Protein AF-A0A7S3S828-F1 (afdb_monomer_lite)

Foldseek 3Di:
DDDDPVRLLVLLQQLLVCVVVVPPCSCVVVVVVLVCVLVSVLVLLVVLPDPPDDPVSNVSSVSSLVSLVVPCVPPSSVVNNVLQVDPLLCVPPDPVVNVVVCVVDPCSVVVVVVSCVDQVPPPDSSSCNSNCVVVVVVVVVVVVVVVVVVVVPPDPDD

Organism: NCBI:txid141414

Structure (mmCIF, N/CA/C/O backbone):
data_AF-A0A7S3S828-F1
#
_entry.id   AF-A0A7S3S828-F1
#
loop_
_atom_site.group_PDB
_atom_site.id
_atom_site.type_symbol
_atom_site.label_atom_id
_atom_site.label_alt_id
_atom_site.label_comp_id
_atom_site.label_asym_id
_atom_site.label_entity_id
_atom_site.label_seq_id
_atom_site.pdbx_PDB_ins_code
_atom_site.Cartn_x
_atom_site.Cartn_y
_atom_site.Cartn_z
_atom_site.occupancy
_atom_site.B_iso_or_equiv
_atom_site.auth_seq_id
_atom_site.auth_comp_id
_atom_site.auth_asym_id
_atom_site.auth_atom_id
_atom_site.pdbx_PDB_model_num
ATOM 1 N N . GLU A 1 1 ? 7.130 -19.890 -11.912 1.00 47.25 1 GLU A N 1
ATOM 2 C CA . GLU A 1 1 ? 8.443 -19.214 -11.998 1.00 47.25 1 GLU A CA 1
ATOM 3 C C . GLU A 1 1 ? 8.479 -18.007 -11.076 1.00 47.25 1 GLU A C 1
ATOM 5 O O . GLU A 1 1 ? 7.460 -17.336 -10.937 1.00 47.25 1 GLU A O 1
ATOM 10 N N . LYS A 1 2 ? 9.618 -17.741 -10.426 1.00 71.56 2 LYS A N 1
ATOM 11 C CA . LYS A 1 2 ? 9.816 -16.530 -9.619 1.00 71.56 2 LYS A CA 1
ATOM 12 C C . LYS A 1 2 ? 10.361 -15.427 -10.530 1.00 71.56 2 LYS A C 1
ATOM 14 O O . LYS A 1 2 ? 11.436 -15.590 -11.091 1.00 71.56 2 LYS A O 1
ATOM 19 N N . SER A 1 3 ? 9.640 -14.315 -10.675 1.00 81.12 3 SER A N 1
ATOM 20 C CA . SER A 1 3 ? 10.157 -13.140 -11.392 1.00 81.12 3 SER A CA 1
ATOM 21 C C . SER A 1 3 ? 11.324 -12.484 -10.643 1.00 81.12 3 SER A C 1
ATOM 23 O O . SER A 1 3 ? 11.337 -12.484 -9.406 1.00 81.12 3 SER A O 1
ATOM 25 N N . THR A 1 4 ? 12.281 -11.936 -11.395 1.00 91.56 4 THR A N 1
ATOM 26 C CA . THR A 1 4 ? 13.443 -11.180 -10.895 1.00 91.56 4 THR A CA 1
ATOM 27 C C . THR A 1 4 ? 13.086 -9.717 -10.610 1.00 91.56 4 THR A C 1
ATOM 29 O O . THR A 1 4 ? 12.091 -9.210 -11.132 1.00 91.56 4 THR A O 1
ATOM 32 N N . THR A 1 5 ? 13.913 -9.012 -9.830 1.00 91.38 5 THR A N 1
ATOM 33 C CA . THR A 1 5 ? 13.759 -7.566 -9.572 1.00 91.38 5 THR A CA 1
ATOM 34 C C . THR A 1 5 ? 13.732 -6.757 -10.873 1.00 91.38 5 THR A C 1
ATOM 36 O O . THR A 1 5 ? 12.831 -5.945 -11.073 1.00 91.38 5 THR A O 1
ATOM 39 N N . ALA A 1 6 ? 14.632 -7.057 -11.817 1.00 92.31 6 ALA A N 1
ATOM 40 C CA . ALA A 1 6 ? 14.674 -6.403 -13.127 1.00 92.31 6 ALA A CA 1
ATOM 41 C C . ALA A 1 6 ? 13.364 -6.572 -13.919 1.00 92.31 6 ALA A C 1
ATOM 43 O O . ALA A 1 6 ? 12.860 -5.616 -14.511 1.00 92.31 6 ALA A O 1
ATOM 44 N N . HIS A 1 7 ? 12.779 -7.775 -13.896 1.00 93.38 7 HIS A N 1
ATOM 45 C CA . HIS A 1 7 ? 11.498 -8.041 -14.547 1.00 93.38 7 HIS A CA 1
ATOM 46 C C . HIS A 1 7 ? 10.361 -7.225 -13.918 1.00 93.38 7 HIS A C 1
ATOM 48 O O . HIS A 1 7 ? 9.550 -6.637 -14.633 1.00 93.38 7 HIS A O 1
ATOM 54 N N . LEU A 1 8 ? 10.325 -7.148 -12.584 1.00 94.50 8 LEU A N 1
ATOM 55 C CA . LEU A 1 8 ? 9.310 -6.386 -11.855 1.00 94.50 8 LEU A CA 1
ATOM 56 C C . LEU A 1 8 ? 9.383 -4.882 -12.170 1.00 94.50 8 LEU A C 1
ATOM 58 O O . LEU A 1 8 ? 8.360 -4.273 -12.503 1.00 94.50 8 LEU A O 1
ATOM 62 N N . LEU A 1 9 ? 10.594 -4.316 -12.140 1.00 94.50 9 LEU A N 1
ATOM 63 C CA . LEU A 1 9 ? 10.844 -2.907 -12.452 1.00 94.50 9 LEU A CA 1
ATOM 64 C C . LEU A 1 9 ? 10.528 -2.577 -13.912 1.00 94.50 9 LEU A C 1
ATOM 66 O O . LEU A 1 9 ? 9.896 -1.558 -14.176 1.00 94.50 9 LEU A O 1
ATOM 70 N N . THR A 1 10 ? 10.882 -3.450 -14.856 1.00 95.31 10 THR A N 1
ATOM 71 C CA . THR A 1 10 ? 10.608 -3.226 -16.286 1.00 95.31 10 THR A CA 1
ATOM 72 C C . THR A 1 10 ? 9.110 -3.120 -16.561 1.00 95.31 10 THR A C 1
ATOM 74 O O . THR A 1 10 ? 8.683 -2.215 -17.273 1.00 95.31 10 THR A O 1
ATOM 77 N N . ILE A 1 11 ? 8.294 -3.987 -15.954 1.00 94.12 11 ILE A N 1
ATOM 78 C CA . ILE A 1 11 ? 6.831 -3.889 -16.067 1.00 94.12 11 ILE A CA 1
ATOM 79 C C . ILE A 1 11 ? 6.340 -2.550 -15.503 1.00 94.12 11 ILE A C 1
ATOM 81 O O . ILE A 1 11 ? 5.537 -1.878 -16.146 1.00 94.12 11 ILE A O 1
ATOM 85 N N . SER A 1 12 ? 6.854 -2.137 -14.339 1.00 94.94 12 SER A N 1
ATOM 86 C CA . SER A 1 12 ? 6.442 -0.880 -13.702 1.00 94.94 12 SER A CA 1
ATOM 87 C C . SER A 1 12 ? 6.788 0.338 -14.560 1.00 94.94 12 SER A C 1
ATOM 89 O O . SER A 1 12 ? 5.972 1.244 -14.706 1.00 94.94 12 SER A O 1
ATOM 91 N N . LEU A 1 13 ? 7.960 0.318 -15.203 1.00 94.94 13 LEU A N 1
ATOM 92 C CA . LEU A 1 13 ? 8.395 1.351 -16.132 1.00 94.94 13 LEU A CA 1
ATOM 93 C C . LEU A 1 13 ? 7.468 1.408 -17.343 1.00 94.94 13 LEU A C 1
ATOM 95 O O . LEU A 1 13 ? 6.958 2.475 -17.647 1.00 94.94 13 LEU A O 1
ATOM 99 N N . LEU A 1 14 ? 7.167 0.276 -17.985 1.00 93.81 14 LEU A N 1
ATOM 100 C CA . LEU A 1 14 ? 6.263 0.249 -19.141 1.00 93.81 14 LEU A CA 1
ATOM 101 C C . LEU A 1 14 ? 4.865 0.785 -18.809 1.00 93.81 14 LEU A C 1
ATOM 103 O O . LEU A 1 14 ? 4.281 1.504 -19.617 1.00 93.81 14 LEU A O 1
ATOM 107 N N . ILE A 1 15 ? 4.339 0.459 -17.625 1.00 93.62 15 ILE A N 1
ATOM 108 C CA . ILE A 1 15 ? 3.070 1.018 -17.142 1.00 93.62 15 ILE A CA 1
ATOM 109 C C . ILE A 1 15 ? 3.202 2.535 -16.973 1.00 93.62 15 ILE A C 1
ATOM 111 O O . ILE A 1 15 ? 2.354 3.273 -17.469 1.00 93.62 15 ILE A O 1
ATOM 115 N N . ASN A 1 16 ? 4.277 3.011 -16.338 1.00 95.25 16 ASN A N 1
ATOM 116 C CA . ASN A 1 16 ? 4.518 4.442 -16.150 1.00 95.25 16 ASN A CA 1
ATOM 117 C C . ASN A 1 16 ? 4.581 5.206 -17.472 1.00 95.25 16 ASN A C 1
ATOM 119 O O . ASN A 1 16 ? 3.939 6.246 -17.598 1.00 95.25 16 ASN A O 1
ATOM 123 N N . GLU A 1 17 ? 5.313 4.682 -18.453 1.00 93.12 17 GLU A N 1
ATOM 124 C CA . GLU A 1 17 ? 5.430 5.293 -19.776 1.00 93.12 17 GLU A CA 1
ATOM 125 C C . GLU A 1 17 ? 4.069 5.330 -20.487 1.00 93.12 17 GLU A C 1
ATOM 127 O O . GLU A 1 17 ? 3.663 6.383 -20.974 1.00 93.12 17 GLU A O 1
ATOM 132 N N . LYS A 1 18 ? 3.314 4.221 -20.468 1.00 91.44 18 LYS A N 1
ATOM 133 C CA . LYS A 1 18 ? 1.978 4.146 -21.082 1.00 91.44 18 LYS A CA 1
ATOM 134 C C . LYS A 1 18 ? 0.980 5.123 -20.460 1.00 91.44 18 LYS A C 1
ATOM 136 O O . LYS A 1 18 ? 0.201 5.736 -21.188 1.00 91.44 18 LYS A O 1
ATOM 141 N N . VAL A 1 19 ? 0.996 5.269 -19.134 1.00 90.62 19 VAL A N 1
ATOM 142 C CA . VAL A 1 19 ? 0.153 6.250 -18.435 1.00 90.62 19 VAL A CA 1
ATOM 143 C C . VAL A 1 19 ? 0.594 7.674 -18.782 1.00 90.62 19 VAL A C 1
ATOM 145 O O . VAL A 1 19 ? -0.253 8.516 -19.071 1.00 90.62 19 VAL A O 1
ATOM 148 N N . ARG A 1 20 ? 1.907 7.945 -18.832 1.00 90.31 20 ARG A N 1
ATOM 149 C CA . ARG A 1 20 ? 2.451 9.269 -19.178 1.00 90.31 20 ARG A CA 1
ATOM 150 C C . ARG A 1 20 ? 2.079 9.713 -20.594 1.00 90.31 20 ARG A C 1
ATOM 152 O O . ARG A 1 20 ? 1.821 10.892 -20.804 1.00 90.31 20 ARG A O 1
ATOM 159 N N . GLU A 1 21 ? 2.031 8.794 -21.554 1.00 88.88 21 GLU A N 1
ATOM 160 C CA . GLU A 1 21 ? 1.591 9.071 -22.930 1.00 88.88 21 GLU A CA 1
ATOM 161 C C . GLU A 1 21 ? 0.082 9.371 -23.044 1.00 88.88 21 GLU A C 1
ATOM 163 O O . GLU A 1 21 ? -0.405 9.671 -24.132 1.00 88.88 21 GLU A O 1
ATOM 168 N N . GLY A 1 22 ? -0.674 9.298 -21.940 1.00 76.88 22 GLY A N 1
ATOM 169 C CA . GLY A 1 22 ? -2.123 9.506 -21.939 1.00 76.88 22 GLY A CA 1
ATOM 170 C C . GLY A 1 22 ? -2.886 8.346 -22.579 1.00 76.88 22 GLY A C 1
ATOM 171 O O . GLY A 1 22 ? -4.015 8.520 -23.039 1.00 76.88 22 GLY A O 1
ATOM 172 N N . SER A 1 23 ? -2.280 7.155 -22.644 1.00 69.81 23 SER A N 1
ATOM 173 C CA . SER A 1 23 ? -2.923 5.996 -23.249 1.00 69.81 23 SER A CA 1
ATOM 174 C C . SER A 1 23 ? -4.052 5.490 -22.355 1.00 69.81 23 SER A C 1
ATOM 176 O O . SER A 1 23 ? -3.807 4.910 -21.297 1.00 69.81 23 SER A O 1
ATOM 178 N N . ILE A 1 24 ? -5.292 5.610 -22.841 1.00 62.03 24 ILE A N 1
ATOM 179 C CA . ILE A 1 24 ? -6.503 5.015 -22.237 1.00 62.03 24 ILE A CA 1
ATOM 180 C C . ILE A 1 24 ? -6.330 3.493 -22.009 1.00 62.03 24 ILE A C 1
ATOM 182 O O . ILE A 1 24 ? -7.006 2.906 -21.173 1.00 62.03 24 ILE A O 1
ATOM 186 N N . THR A 1 25 ? -5.366 2.866 -22.696 1.00 73.06 25 THR A N 1
ATOM 187 C CA . THR A 1 25 ? -5.117 1.416 -22.707 1.00 73.06 25 THR A CA 1
ATOM 188 C C . THR A 1 25 ? -3.980 0.948 -21.794 1.00 73.06 25 THR A C 1
ATOM 190 O O . THR A 1 25 ? -3.557 -0.208 -21.882 1.00 73.06 25 THR A O 1
ATOM 193 N N . ALA A 1 26 ? -3.428 1.813 -20.931 1.00 80.25 26 ALA A N 1
ATOM 194 C CA . ALA A 1 26 ? -2.262 1.465 -20.106 1.00 80.25 26 ALA A CA 1
ATOM 195 C C . ALA A 1 26 ? -2.466 0.180 -19.278 1.00 80.25 26 ALA A C 1
ATOM 197 O O . ALA A 1 26 ? -1.524 -0.588 -19.068 1.00 80.25 26 ALA A O 1
ATOM 198 N N . TRP A 1 27 ? -3.712 -0.074 -18.876 1.00 91.25 27 TRP A N 1
ATOM 199 C CA . TRP A 1 27 ? -4.113 -1.225 -18.077 1.00 91.25 27 TRP A CA 1
ATOM 200 C C . TRP A 1 27 ? -4.672 -2.392 -18.886 1.00 91.25 27 TRP A C 1
ATOM 202 O O . TRP A 1 27 ? -4.754 -3.491 -18.344 1.00 91.25 27 TRP A O 1
ATOM 212 N N . ASP A 1 28 ? -5.003 -2.211 -20.165 1.00 90.31 28 ASP A N 1
ATOM 213 C CA . ASP A 1 28 ? -5.688 -3.231 -20.971 1.00 90.31 28 ASP A CA 1
ATOM 214 C C . ASP A 1 28 ? -4.839 -4.494 -21.126 1.00 90.31 28 ASP A C 1
ATOM 216 O O . ASP A 1 28 ? -5.325 -5.614 -20.959 1.00 90.31 28 ASP A O 1
ATOM 220 N N . SER A 1 29 ? -3.535 -4.330 -21.365 1.00 87.69 29 SER A N 1
ATOM 221 C CA . SER A 1 29 ? -2.601 -5.457 -21.458 1.00 87.69 29 SER A CA 1
ATOM 222 C C . SER A 1 29 ? -2.445 -6.200 -20.129 1.00 87.69 29 SER A C 1
ATOM 224 O O . SER A 1 29 ? -2.256 -7.416 -20.118 1.00 87.69 29 SER A O 1
ATOM 226 N N . ILE A 1 30 ? -2.557 -5.488 -19.005 1.00 92.00 30 ILE A N 1
ATOM 227 C CA . ILE A 1 30 ? -2.512 -6.069 -17.660 1.00 92.00 30 ILE A CA 1
ATOM 228 C C . ILE A 1 30 ? -3.838 -6.760 -17.334 1.00 92.00 30 ILE A C 1
ATOM 230 O O . ILE A 1 30 ? -3.836 -7.833 -16.731 1.00 92.00 30 ILE A O 1
ATOM 234 N N . ALA A 1 31 ? -4.964 -6.206 -17.791 1.00 93.38 31 ALA A N 1
ATOM 235 C CA . ALA A 1 31 ? -6.298 -6.752 -17.579 1.00 93.38 31 ALA A CA 1
ATOM 236 C C . ALA A 1 31 ? -6.450 -8.160 -18.178 1.00 93.38 31 ALA A C 1
ATOM 238 O O . ALA A 1 31 ? -7.127 -9.001 -17.581 1.00 93.38 31 ALA A O 1
ATOM 239 N N . LEU A 1 32 ? -5.739 -8.458 -19.277 1.00 93.31 32 LEU A N 1
ATOM 240 C CA . LEU A 1 32 ? -5.645 -9.807 -19.858 1.00 93.31 32 LEU A CA 1
ATOM 241 C C . LEU A 1 32 ? -5.149 -10.858 -18.852 1.00 93.31 32 LEU A C 1
ATOM 243 O O . LEU A 1 32 ? -5.489 -12.032 -18.977 1.00 93.31 32 LEU A O 1
ATOM 247 N N . ARG A 1 33 ? -4.340 -10.449 -17.865 1.00 92.44 33 ARG A N 1
ATOM 248 C CA . ARG A 1 33 ? -3.743 -11.294 -16.815 1.00 92.44 33 ARG A CA 1
ATOM 249 C C . ARG A 1 33 ? -3.959 -10.707 -15.418 1.00 92.44 33 ARG A C 1
ATOM 251 O O . ARG A 1 33 ? -3.074 -10.780 -14.560 1.00 92.44 33 ARG A O 1
ATOM 258 N N . LYS A 1 34 ? -5.142 -10.125 -15.181 1.00 94.50 34 LYS A N 1
ATOM 259 C CA . LYS A 1 34 ? -5.491 -9.460 -13.912 1.00 94.50 34 LYS A CA 1
ATOM 260 C C . LYS A 1 34 ? -5.373 -10.369 -12.684 1.00 94.50 34 LYS A C 1
ATOM 262 O O . LYS A 1 34 ? -5.079 -9.884 -11.597 1.00 94.50 34 LYS A O 1
ATOM 267 N N . ASP A 1 35 ? -5.511 -11.683 -12.867 1.00 95.12 35 ASP A N 1
ATOM 268 C CA . ASP A 1 35 ? -5.316 -12.711 -11.837 1.00 95.12 35 ASP A CA 1
ATOM 269 C C . ASP A 1 35 ? -3.917 -12.670 -11.200 1.00 95.12 35 ASP A C 1
ATOM 271 O O . ASP A 1 35 ? -3.747 -13.015 -10.032 1.00 95.12 35 ASP A O 1
ATOM 275 N N . ARG A 1 36 ? -2.908 -12.208 -11.948 1.00 94.25 36 ARG A N 1
ATOM 276 C CA . ARG A 1 36 ? -1.520 -12.113 -11.479 1.00 94.25 36 ARG A CA 1
ATOM 277 C C . ARG A 1 36 ? -1.175 -10.768 -10.851 1.00 94.25 36 ARG A C 1
ATOM 279 O O . ARG A 1 36 ? -0.122 -10.658 -10.221 1.00 94.25 36 ARG A O 1
ATOM 286 N N . PHE A 1 37 ? -2.026 -9.755 -11.014 1.00 95.75 37 PHE A N 1
ATOM 287 C CA . PHE A 1 37 ? -1.702 -8.391 -10.607 1.00 95.75 37 PHE A CA 1
ATOM 288 C C . PHE A 1 37 ? -1.519 -8.265 -9.094 1.00 95.75 37 PHE A C 1
ATOM 290 O O . PHE A 1 37 ? -0.557 -7.644 -8.661 1.00 95.75 37 PHE A O 1
ATOM 297 N N . ALA A 1 38 ? -2.365 -8.911 -8.287 1.00 95.38 38 ALA A N 1
ATOM 298 C CA . ALA A 1 38 ? -2.253 -8.843 -6.829 1.00 95.38 38 ALA A CA 1
ATOM 299 C C . ALA A 1 38 ? -0.887 -9.346 -6.324 1.00 95.38 38 ALA A C 1
ATOM 301 O O . ALA A 1 38 ? -0.231 -8.672 -5.532 1.00 95.38 38 ALA A O 1
ATOM 302 N N . GLY A 1 39 ? -0.416 -10.486 -6.844 1.00 94.75 39 GLY A N 1
ATOM 303 C CA . GLY A 1 39 ? 0.905 -11.020 -6.502 1.00 94.75 39 GLY A CA 1
ATOM 304 C C . GLY A 1 39 ? 2.053 -10.161 -7.042 1.00 94.75 39 GLY A C 1
ATOM 305 O O . GLY A 1 39 ? 3.071 -10.002 -6.374 1.00 94.75 39 GLY A O 1
ATOM 306 N N . TYR A 1 40 ? 1.896 -9.567 -8.229 1.00 95.31 40 TYR A N 1
ATOM 307 C CA . TYR A 1 40 ? 2.853 -8.587 -8.752 1.00 95.31 40 TYR A CA 1
ATOM 308 C C . TYR A 1 40 ? 2.952 -7.359 -7.835 1.00 95.31 40 TYR A C 1
ATOM 310 O O . TYR A 1 40 ? 4.049 -6.985 -7.426 1.00 95.31 40 TYR A O 1
ATOM 318 N N . PHE A 1 41 ? 1.810 -6.783 -7.462 1.00 95.75 41 PHE A N 1
ATOM 319 C CA . PHE A 1 41 ? 1.705 -5.606 -6.610 1.00 95.75 41 PHE A CA 1
ATOM 320 C C . PHE A 1 41 ? 2.306 -5.849 -5.221 1.00 95.75 41 PHE A C 1
ATOM 322 O O . PHE A 1 41 ? 3.107 -5.045 -4.755 1.00 95.75 41 PHE A O 1
ATOM 329 N N . GLU A 1 42 ? 2.019 -6.994 -4.594 1.00 94.56 42 GLU A N 1
ATOM 330 C CA . GLU A 1 42 ? 2.643 -7.387 -3.323 1.00 94.56 42 GLU A CA 1
ATOM 331 C C . GLU A 1 42 ? 4.174 -7.444 -3.425 1.00 94.56 42 GLU A C 1
ATOM 333 O O . GLU A 1 42 ? 4.878 -6.925 -2.556 1.00 94.56 42 GLU A O 1
ATOM 338 N N . ARG A 1 43 ? 4.715 -8.013 -4.510 1.00 94.38 43 ARG A N 1
ATOM 339 C CA . ARG A 1 43 ? 6.170 -8.052 -4.716 1.00 94.38 43 ARG A CA 1
ATOM 340 C C . ARG A 1 43 ? 6.762 -6.665 -4.958 1.00 94.38 43 ARG A C 1
ATOM 342 O O . ARG A 1 43 ? 7.861 -6.407 -4.476 1.00 94.38 43 ARG A O 1
ATOM 349 N N . MET A 1 44 ? 6.046 -5.771 -5.641 1.00 95.12 44 MET A N 1
ATOM 350 C CA . MET A 1 44 ? 6.456 -4.369 -5.797 1.00 95.12 44 MET A CA 1
ATOM 351 C C . MET A 1 44 ? 6.520 -3.645 -4.442 1.00 95.12 44 MET A C 1
ATOM 353 O O . MET A 1 44 ? 7.494 -2.949 -4.170 1.00 95.12 44 MET A O 1
ATOM 357 N N . LEU A 1 45 ? 5.547 -3.861 -3.550 1.00 94.12 45 LEU A N 1
ATOM 358 C CA . LEU A 1 45 ? 5.595 -3.313 -2.186 1.00 94.12 45 LEU A CA 1
ATOM 359 C C . LEU A 1 45 ? 6.776 -3.869 -1.379 1.00 94.12 45 LEU A C 1
ATOM 361 O O . LEU A 1 45 ? 7.424 -3.128 -0.642 1.00 94.12 45 LEU A O 1
ATOM 365 N N . GLY A 1 46 ? 7.102 -5.152 -1.554 1.00 92.38 46 GLY A N 1
ATOM 366 C CA . GLY A 1 46 ? 8.306 -5.746 -0.970 1.00 92.38 46 GLY A CA 1
ATOM 367 C C . GLY A 1 46 ? 9.598 -5.108 -1.479 1.00 92.38 46 GLY A C 1
ATOM 368 O O . GLY A 1 46 ? 10.493 -4.828 -0.684 1.00 92.38 46 GLY A O 1
ATOM 369 N N . LEU A 1 47 ? 9.677 -4.815 -2.781 1.00 91.81 47 LEU A N 1
ATOM 370 C CA . LEU A 1 47 ? 10.832 -4.141 -3.376 1.00 91.81 47 LEU A CA 1
ATOM 371 C C . LEU A 1 4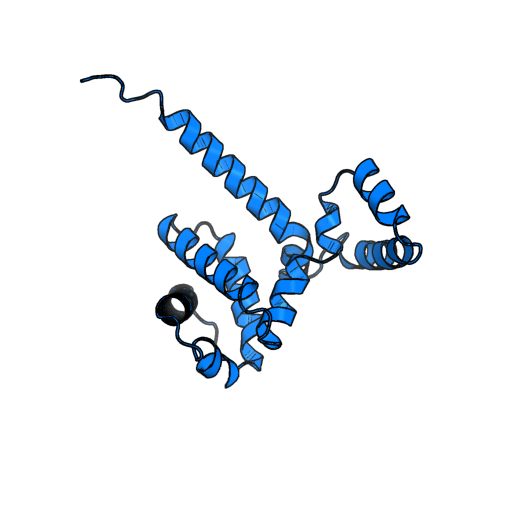7 ? 11.032 -2.721 -2.844 1.00 91.81 47 LEU A C 1
ATOM 373 O O . LEU A 1 47 ? 12.176 -2.328 -2.647 1.00 91.81 47 LEU A O 1
ATOM 377 N N . TRP A 1 48 ? 9.960 -1.976 -2.554 1.00 88.31 48 TRP A N 1
ATOM 378 C CA . TRP A 1 48 ? 10.066 -0.637 -1.956 1.00 88.31 48 TRP A CA 1
ATOM 379 C C . TRP A 1 48 ? 10.915 -0.632 -0.675 1.00 88.31 48 TRP A C 1
ATOM 381 O O . TRP A 1 48 ? 11.705 0.281 -0.443 1.00 88.31 48 TRP A O 1
ATOM 391 N N . LYS A 1 49 ? 10.768 -1.679 0.147 1.00 80.81 49 LYS A N 1
ATOM 392 C CA . LYS A 1 49 ? 11.505 -1.848 1.406 1.00 80.81 49 LYS A CA 1
ATOM 393 C C . LYS A 1 49 ? 12.872 -2.503 1.233 1.00 80.81 49 LYS A C 1
ATOM 395 O O . LYS A 1 49 ? 13.638 -2.551 2.192 1.00 80.81 49 LYS A O 1
ATOM 400 N N . SER A 1 50 ? 13.189 -2.995 0.038 1.00 83.56 50 SER A N 1
ATOM 401 C CA . SER A 1 50 ? 14.479 -3.611 -0.234 1.00 83.56 50 SER A CA 1
ATOM 402 C C . SER A 1 50 ? 15.583 -2.546 -0.293 1.00 83.56 50 SER A C 1
ATOM 404 O O . SER A 1 50 ? 15.422 -1.541 -0.992 1.00 83.56 50 SER A O 1
ATOM 406 N N . PRO A 1 51 ? 16.733 -2.758 0.376 1.00 81.12 51 PRO A N 1
ATOM 407 C CA . PRO A 1 51 ? 17.906 -1.898 0.219 1.00 81.12 51 PRO A CA 1
ATOM 408 C C . PRO A 1 51 ? 18.554 -2.034 -1.168 1.00 81.12 51 PRO A C 1
ATOM 410 O O . PRO A 1 51 ? 19.458 -1.272 -1.493 1.00 81.12 51 PRO A O 1
ATOM 413 N N . GLU A 1 52 ? 18.107 -2.996 -1.982 1.00 82.94 52 GLU A N 1
ATOM 414 C CA . GLU A 1 52 ? 18.608 -3.227 -3.339 1.00 82.94 52 GLU A CA 1
ATOM 415 C C . GLU A 1 52 ? 18.268 -2.088 -4.307 1.00 82.94 52 GLU A C 1
ATOM 417 O O . GLU A 1 52 ? 18.965 -1.928 -5.305 1.00 82.94 52 GLU A O 1
ATOM 422 N N . LEU A 1 53 ? 17.211 -1.307 -4.035 1.00 89.06 53 LEU A N 1
ATOM 423 C CA . LEU A 1 53 ? 16.788 -0.231 -4.927 1.00 89.06 53 LEU A CA 1
ATOM 424 C C . LEU A 1 53 ? 17.537 1.070 -4.646 1.00 89.06 53 LEU A C 1
ATOM 426 O O . LEU A 1 53 ? 17.491 1.615 -3.538 1.00 89.06 53 LEU A O 1
ATOM 430 N N . ASN A 1 54 ? 18.142 1.630 -5.690 1.00 90.50 54 ASN A N 1
ATOM 431 C CA . ASN A 1 54 ? 18.694 2.977 -5.637 1.00 90.50 54 ASN A CA 1
ATOM 432 C C . ASN A 1 54 ? 17.583 4.047 -5.674 1.00 90.50 54 ASN A C 1
ATOM 434 O O . ASN A 1 54 ? 16.415 3.769 -5.954 1.00 90.50 54 ASN A O 1
ATOM 438 N N . GLN A 1 55 ? 17.946 5.310 -5.422 1.00 87.50 55 GLN A N 1
ATOM 439 C CA . GLN A 1 55 ? 16.975 6.408 -5.34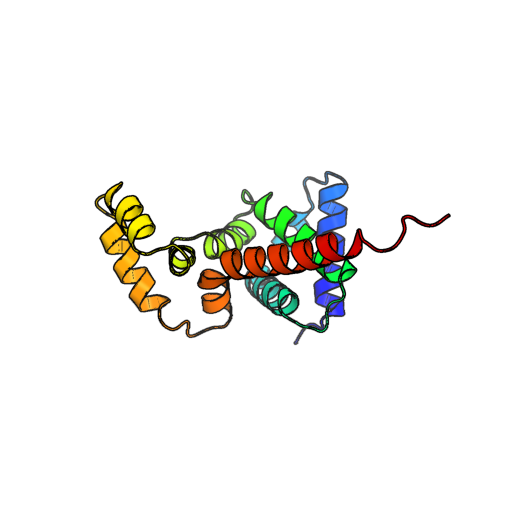8 1.00 87.50 55 GLN A CA 1
ATOM 440 C C . GLN A 1 55 ? 16.161 6.582 -6.640 1.00 87.50 55 GLN A C 1
ATOM 442 O O . GLN A 1 55 ? 14.968 6.867 -6.582 1.00 87.50 55 GLN A O 1
ATOM 447 N N . ARG A 1 56 ? 16.783 6.397 -7.809 1.00 91.50 56 ARG A N 1
ATOM 448 C CA . ARG A 1 56 ? 16.103 6.530 -9.102 1.00 91.50 56 ARG A CA 1
ATOM 449 C C . ARG A 1 56 ? 15.079 5.413 -9.303 1.00 91.50 56 ARG A C 1
ATOM 451 O O . ARG A 1 56 ? 13.961 5.679 -9.735 1.00 91.50 56 ARG A O 1
ATOM 458 N N . GLU A 1 57 ? 15.437 4.181 -8.960 1.00 93.50 57 GLU A N 1
ATOM 459 C CA . GLU A 1 57 ? 14.529 3.029 -9.012 1.00 93.50 57 GLU A CA 1
ATOM 460 C C . GLU A 1 57 ? 13.359 3.189 -8.041 1.00 93.50 57 GLU A C 1
ATOM 462 O O . GLU A 1 57 ? 12.215 2.938 -8.421 1.00 93.50 57 GLU A O 1
ATOM 467 N N . LYS A 1 58 ? 13.616 3.696 -6.828 1.00 92.19 58 LYS A N 1
ATOM 468 C CA . LYS A 1 58 ? 12.554 4.060 -5.882 1.00 92.19 58 LYS A CA 1
ATOM 469 C C . LYS A 1 58 ? 11.608 5.103 -6.471 1.00 92.19 58 LYS A C 1
ATOM 471 O O . LYS A 1 58 ? 10.400 4.918 -6.390 1.00 92.19 58 LYS A O 1
ATOM 476 N N . THR A 1 59 ? 12.109 6.143 -7.139 1.00 93.19 59 THR A N 1
ATOM 477 C CA . THR A 1 59 ? 11.248 7.133 -7.815 1.00 93.19 59 THR A CA 1
ATOM 478 C C . THR A 1 59 ? 10.364 6.494 -8.889 1.00 93.19 59 THR A C 1
ATOM 480 O O . THR A 1 59 ? 9.176 6.804 -8.969 1.00 93.19 59 THR A O 1
ATOM 483 N N . HIS A 1 60 ? 10.896 5.566 -9.689 1.00 94.88 60 HIS A N 1
ATOM 484 C CA . HIS A 1 60 ? 10.095 4.839 -10.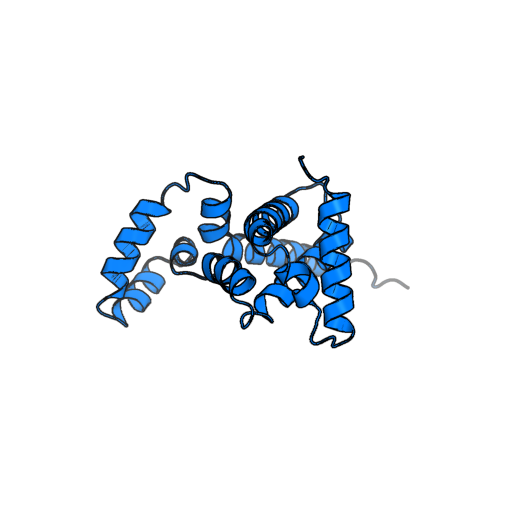680 1.00 94.88 60 HIS A CA 1
ATOM 485 C C . HIS A 1 60 ? 9.014 3.966 -10.032 1.00 94.88 60 HIS A C 1
ATOM 487 O O . HIS A 1 60 ? 7.879 3.930 -10.515 1.00 94.88 60 HIS A O 1
ATOM 493 N N . LEU A 1 61 ? 9.337 3.307 -8.917 1.00 95.69 61 LEU A N 1
ATOM 494 C CA . LEU A 1 61 ? 8.368 2.528 -8.155 1.00 95.69 61 LEU A CA 1
ATOM 495 C C . LEU A 1 61 ? 7.284 3.420 -7.541 1.00 95.69 61 LEU A C 1
ATOM 497 O O . LEU A 1 61 ? 6.104 3.084 -7.608 1.00 95.69 61 LEU A O 1
ATOM 501 N N . LEU A 1 62 ? 7.666 4.575 -6.993 1.00 95.19 62 LEU A N 1
ATOM 502 C CA . LEU A 1 62 ? 6.728 5.555 -6.454 1.00 95.19 62 LEU A CA 1
ATOM 503 C C . LEU A 1 62 ? 5.773 6.055 -7.539 1.00 95.19 62 LEU A C 1
ATOM 505 O O . LEU A 1 62 ? 4.566 6.082 -7.317 1.00 95.19 62 LEU A O 1
ATOM 509 N N . GLN A 1 63 ? 6.289 6.378 -8.729 1.00 96.62 63 GLN A N 1
ATOM 510 C CA . GLN A 1 63 ? 5.457 6.765 -9.868 1.00 96.62 63 GLN A CA 1
ATOM 511 C C . GLN A 1 63 ? 4.474 5.654 -10.257 1.00 96.62 63 GLN A C 1
ATOM 513 O O . GLN A 1 63 ? 3.310 5.933 -10.533 1.00 96.62 63 GLN A O 1
ATOM 518 N N . PHE A 1 64 ? 4.910 4.394 -10.219 1.00 96.81 64 PHE A N 1
ATOM 519 C CA . PHE A 1 64 ? 4.025 3.254 -10.451 1.00 96.81 64 PHE A CA 1
ATOM 520 C C . PHE A 1 64 ? 2.910 3.168 -9.402 1.00 96.81 64 PHE A C 1
ATOM 522 O O . PHE A 1 64 ? 1.747 2.981 -9.761 1.00 96.81 64 PHE A O 1
ATOM 529 N N . LEU A 1 65 ? 3.229 3.354 -8.119 1.00 96.44 65 LEU A N 1
ATOM 530 C CA . LEU A 1 65 ? 2.223 3.381 -7.056 1.00 96.44 65 LEU A CA 1
ATOM 531 C C . LEU A 1 65 ? 1.240 4.543 -7.242 1.00 96.44 65 LEU A C 1
ATOM 533 O O . LEU A 1 65 ? 0.035 4.330 -7.121 1.00 96.44 65 LEU A O 1
ATOM 537 N N . ILE A 1 66 ? 1.727 5.737 -7.597 1.00 96.00 66 ILE A N 1
ATOM 538 C CA . ILE A 1 66 ? 0.886 6.900 -7.926 1.00 96.00 66 ILE A CA 1
ATOM 539 C C . ILE A 1 66 ? -0.082 6.544 -9.056 1.00 96.00 66 ILE A C 1
ATOM 541 O O . ILE A 1 66 ? -1.288 6.724 -8.899 1.00 96.00 66 ILE A O 1
ATOM 545 N N . ASN A 1 67 ? 0.421 5.961 -10.145 1.00 96.12 67 ASN A N 1
ATOM 546 C CA . ASN A 1 67 ? -0.402 5.545 -11.277 1.00 96.12 67 ASN A CA 1
ATOM 547 C C . ASN A 1 67 ? -1.461 4.509 -10.865 1.00 96.12 67 ASN A C 1
ATOM 549 O O . ASN A 1 67 ? -2.604 4.597 -11.307 1.00 96.12 67 ASN A O 1
ATOM 553 N N . CYS A 1 68 ? -1.131 3.568 -9.972 1.00 96.31 68 CYS A N 1
ATOM 554 C CA . CYS A 1 68 ? -2.110 2.626 -9.421 1.00 96.31 68 CYS A CA 1
ATOM 555 C C . CYS A 1 68 ? -3.217 3.348 -8.630 1.00 96.31 68 CYS A C 1
ATOM 557 O O . CYS A 1 68 ? -4.399 3.089 -8.844 1.00 96.31 68 CYS A O 1
ATOM 559 N N . PHE A 1 69 ? -2.853 4.283 -7.745 1.00 96.06 69 PHE A N 1
ATOM 560 C CA . PHE A 1 69 ? -3.819 5.068 -6.964 1.00 96.06 69 PHE A CA 1
ATOM 561 C C . PHE A 1 69 ? -4.640 6.049 -7.811 1.00 96.06 69 PHE A C 1
ATOM 563 O O . PHE A 1 69 ? -5.733 6.429 -7.399 1.00 96.06 69 PHE A O 1
ATOM 570 N N . GLN A 1 70 ? -4.148 6.445 -8.983 1.00 94.75 70 GLN A N 1
ATOM 571 C CA . GLN A 1 70 ? -4.889 7.258 -9.951 1.00 94.75 70 GLN A CA 1
ATOM 572 C C . GLN A 1 70 ? -5.816 6.432 -10.851 1.00 94.75 70 GLN A C 1
ATOM 574 O O . GLN A 1 70 ? -6.667 7.015 -11.509 1.00 94.75 70 GLN A O 1
ATOM 579 N N . SER A 1 71 ? -5.683 5.101 -10.846 1.00 94.19 71 SER A N 1
ATOM 580 C CA . SER A 1 71 ? -6.408 4.191 -11.744 1.00 94.19 71 SER A CA 1
ATOM 581 C C . SER A 1 71 ? -7.407 3.299 -10.996 1.00 94.19 71 SER A C 1
ATOM 583 O O . SER A 1 71 ? -7.534 2.100 -11.260 1.00 94.19 71 SER A O 1
ATOM 585 N N . LEU A 1 72 ? -8.094 3.851 -9.988 1.00 95.44 72 LEU A N 1
ATOM 586 C CA . LEU A 1 72 ? -9.026 3.095 -9.139 1.00 95.44 72 LEU A CA 1
ATOM 587 C C . LEU A 1 72 ? -10.321 2.697 -9.857 1.00 95.44 72 LEU A C 1
ATOM 589 O O . LEU A 1 72 ? -11.108 1.940 -9.296 1.00 95.44 72 LEU A O 1
ATOM 593 N N . GLU A 1 73 ? -10.577 3.164 -11.073 1.00 92.81 73 GLU A N 1
ATOM 594 C CA . GLU A 1 73 ? -11.635 2.644 -11.938 1.00 92.81 73 GLU A CA 1
ATOM 595 C C . GLU A 1 73 ? -11.381 1.177 -12.316 1.00 92.81 73 GLU A C 1
ATOM 597 O O . GLU A 1 73 ? -12.324 0.381 -12.377 1.00 92.81 73 GLU A O 1
ATOM 602 N N . GLN A 1 74 ? -10.109 0.782 -12.436 1.00 94.56 74 GLN A N 1
ATOM 603 C CA . GLN A 1 74 ? -9.704 -0.594 -12.695 1.00 94.56 74 GLN A CA 1
ATOM 604 C C . GLN A 1 74 ? -9.904 -1.446 -11.439 1.00 94.56 74 GLN A C 1
ATOM 606 O O . GLN A 1 74 ? -9.208 -1.288 -10.436 1.00 94.56 74 GLN A O 1
ATOM 611 N N . GLU A 1 75 ? -10.854 -2.382 -11.480 1.00 95.50 75 GLU A N 1
ATOM 612 C CA . GLU A 1 75 ? -11.254 -3.173 -10.307 1.00 95.50 75 GLU A CA 1
ATOM 613 C C . GLU A 1 75 ? -10.090 -3.918 -9.645 1.00 95.50 75 GLU A C 1
ATOM 615 O O . GLU A 1 75 ? -9.893 -3.804 -8.437 1.00 95.50 75 GLU A O 1
ATOM 620 N N . PHE A 1 76 ? -9.266 -4.605 -10.436 1.00 95.94 76 PHE A N 1
ATOM 621 C CA . PHE A 1 76 ? -8.126 -5.374 -9.930 1.00 95.94 76 PHE A CA 1
ATOM 622 C C . PHE A 1 76 ? -7.026 -4.491 -9.311 1.00 95.94 76 PHE A C 1
ATOM 624 O O . PHE A 1 76 ? -6.317 -4.934 -8.405 1.00 95.94 76 PHE A O 1
ATOM 631 N N . VAL A 1 77 ? -6.895 -3.236 -9.764 1.00 96.25 77 VAL A N 1
ATOM 632 C CA . VAL A 1 77 ? -5.984 -2.244 -9.169 1.00 96.25 77 VAL A CA 1
ATOM 633 C C . VAL A 1 77 ? -6.576 -1.725 -7.864 1.00 96.25 77 VAL A C 1
ATOM 635 O O . VAL A 1 77 ? -5.925 -1.767 -6.818 1.00 96.25 77 VAL A O 1
ATOM 638 N N . ARG A 1 78 ? -7.848 -1.315 -7.900 1.00 96.94 78 ARG A N 1
ATOM 639 C CA . ARG A 1 78 ? -8.599 -0.798 -6.752 1.00 96.94 78 ARG A CA 1
ATOM 640 C C . ARG A 1 78 ? -8.595 -1.760 -5.571 1.00 96.94 78 ARG A C 1
ATOM 642 O O . ARG A 1 78 ? -8.350 -1.337 -4.443 1.00 96.94 78 ARG A O 1
ATOM 649 N N . GLU A 1 79 ? -8.828 -3.046 -5.818 1.00 95.88 79 GLU A N 1
ATOM 650 C CA . GLU A 1 79 ? -8.809 -4.081 -4.780 1.00 95.88 79 GLU A CA 1
ATOM 651 C C . GLU A 1 79 ? -7.461 -4.202 -4.064 1.00 95.88 79 GLU A C 1
ATOM 653 O O . GLU A 1 79 ? -7.428 -4.597 -2.898 1.00 95.88 79 GLU A O 1
ATOM 658 N N . CYS A 1 80 ? -6.355 -3.873 -4.732 1.00 95.81 80 CYS A N 1
ATOM 659 C CA . CYS A 1 80 ? -5.023 -3.882 -4.137 1.00 95.81 80 CYS A CA 1
ATOM 660 C C . CYS A 1 80 ? -4.739 -2.566 -3.401 1.00 95.81 80 CYS A C 1
ATOM 662 O O . CYS A 1 80 ? -4.348 -2.583 -2.235 1.00 95.81 80 CYS A O 1
ATOM 664 N N . CYS A 1 81 ? -4.992 -1.427 -4.048 1.00 95.81 81 CYS A N 1
ATOM 665 C CA . CYS A 1 81 ? -4.697 -0.100 -3.508 1.00 95.81 81 CYS A CA 1
ATOM 666 C C . CYS A 1 81 ? -5.514 0.236 -2.257 1.00 95.81 81 CYS A C 1
ATOM 668 O O . CYS A 1 81 ? -4.953 0.684 -1.259 1.00 95.81 81 CYS A O 1
ATOM 670 N N . LEU A 1 82 ? -6.829 -0.019 -2.262 1.00 95.69 82 LEU A N 1
ATOM 671 C CA . LEU A 1 82 ? -7.692 0.340 -1.128 1.00 95.69 82 LEU A CA 1
ATOM 672 C C . LEU A 1 82 ? -7.373 -0.461 0.142 1.00 95.69 82 LEU A C 1
ATOM 674 O O . LEU A 1 82 ? -7.664 -0.015 1.253 1.00 95.69 82 LEU A O 1
ATOM 678 N N . LYS A 1 83 ? -6.728 -1.624 0.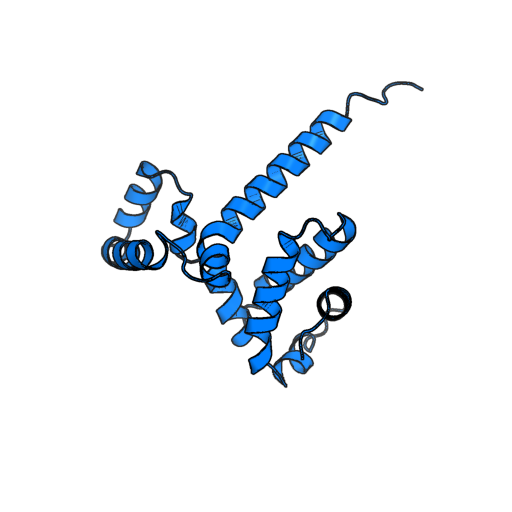001 1.00 94.31 83 LYS A N 1
ATOM 679 C CA . LYS A 1 83 ? -6.216 -2.399 1.135 1.00 94.31 83 LYS A CA 1
ATOM 680 C C . LYS A 1 83 ? -5.004 -1.744 1.807 1.00 94.31 83 LYS A C 1
ATOM 682 O O . LYS A 1 83 ? -4.717 -2.075 2.948 1.00 94.31 83 LYS A O 1
ATOM 687 N N . LEU A 1 84 ? -4.323 -0.791 1.173 1.00 94.88 84 LEU A N 1
ATOM 688 C CA . LEU A 1 84 ? -3.228 -0.036 1.800 1.00 94.88 84 LEU A CA 1
ATOM 689 C C . LEU A 1 84 ? -3.715 1.194 2.580 1.00 94.88 84 LEU A C 1
ATOM 691 O O . LEU A 1 84 ? -3.010 1.697 3.450 1.00 94.88 84 LEU A O 1
ATOM 695 N N . THR A 1 85 ? -4.929 1.671 2.292 1.00 92.75 85 THR A N 1
ATOM 696 C CA . THR A 1 85 ? -5.507 2.898 2.874 1.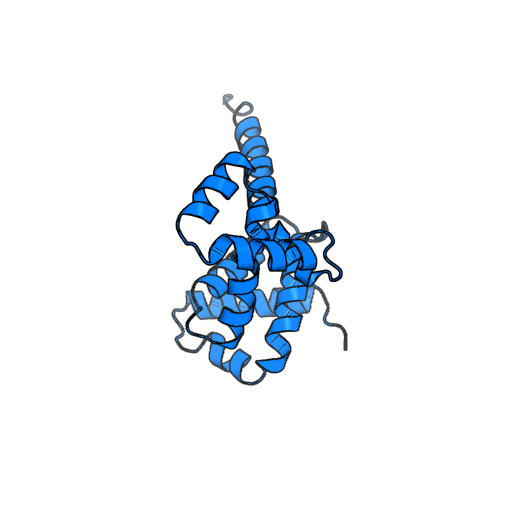00 92.75 85 THR A CA 1
ATOM 697 C C . THR A 1 85 ? -6.755 2.627 3.717 1.00 92.75 85 THR A C 1
ATOM 699 O O . THR A 1 85 ? -7.515 3.540 4.037 1.00 92.75 85 THR A O 1
ATOM 702 N N . GLY A 1 86 ? -7.004 1.363 4.060 1.00 92.81 86 GLY A N 1
ATOM 703 C CA . GLY A 1 86 ? -8.131 0.969 4.898 1.00 92.81 86 GLY A CA 1
ATOM 704 C C . GLY A 1 86 ? -7.911 1.278 6.379 1.00 92.81 86 GLY A C 1
ATOM 705 O O . GLY A 1 86 ? -6.883 1.816 6.797 1.00 92.81 86 GLY A O 1
ATOM 706 N N . LEU A 1 87 ? -8.889 0.891 7.200 1.00 94.56 87 LEU A N 1
ATOM 707 C CA . LEU A 1 87 ? -8.926 1.197 8.633 1.00 94.56 87 LEU A CA 1
ATOM 708 C C . LEU A 1 87 ? -7.702 0.657 9.401 1.00 94.56 87 LEU A C 1
ATOM 710 O O . LEU A 1 87 ? -7.308 1.231 10.404 1.00 94.56 87 LEU A O 1
ATOM 714 N N . GLN A 1 88 ? -7.064 -0.414 8.928 1.00 94.69 88 GLN A N 1
ATOM 715 C CA . GLN A 1 88 ? -5.823 -0.961 9.488 1.00 94.69 88 GLN A CA 1
ATOM 716 C C . GLN A 1 88 ? -4.647 0.031 9.493 1.00 94.69 88 GLN A C 1
ATOM 718 O O . GLN A 1 88 ? -3.782 -0.081 10.355 1.00 94.69 88 GLN A O 1
ATOM 723 N N . SER A 1 89 ? -4.633 1.041 8.618 1.00 94.56 89 SER A N 1
ATOM 724 C CA . SER A 1 89 ? -3.620 2.108 8.672 1.00 94.56 89 SER A CA 1
ATOM 725 C C . SER A 1 89 ? -3.710 2.939 9.963 1.00 94.56 89 SER A C 1
ATOM 727 O O . SER A 1 89 ? -2.719 3.506 10.420 1.00 94.56 89 SER A O 1
ATOM 729 N N . TRP A 1 90 ? -4.871 2.945 10.635 1.00 95.44 90 TRP A N 1
ATOM 730 C CA . TRP A 1 90 ? -5.105 3.705 11.869 1.00 95.44 90 TRP A CA 1
ATOM 731 C C . TRP A 1 90 ? -4.397 3.124 13.100 1.00 95.44 90 TRP A C 1
ATOM 733 O O . TRP A 1 90 ? -4.481 3.692 14.192 1.00 95.44 90 TRP A O 1
ATOM 743 N N . PHE A 1 91 ? -3.677 2.008 12.956 1.00 95.12 91 PHE A N 1
ATOM 744 C CA . PHE A 1 91 ? -2.766 1.528 13.996 1.00 95.12 91 PHE A CA 1
ATOM 745 C C . PHE A 1 91 ? -1.685 2.556 14.344 1.00 95.12 91 PHE A C 1
ATOM 747 O O . PHE A 1 91 ? -1.274 2.606 15.499 1.00 95.12 91 PHE A O 1
ATOM 754 N N . HIS A 1 92 ? -1.292 3.383 13.374 1.00 94.69 92 HIS A N 1
ATOM 755 C CA . HIS A 1 92 ? -0.263 4.414 13.527 1.00 94.69 92 HIS A CA 1
ATOM 756 C C . HIS A 1 92 ? -0.824 5.782 13.939 1.00 94.69 92 HIS A C 1
ATOM 758 O O . HIS A 1 92 ? -0.071 6.713 14.200 1.00 94.69 92 HIS A O 1
ATOM 764 N N . LEU A 1 93 ? -2.152 5.919 14.049 1.00 94.12 93 LEU A N 1
ATOM 765 C CA . LEU A 1 93 ? -2.759 7.118 14.624 1.00 94.12 93 LEU A CA 1
ATOM 766 C C . LEU A 1 93 ? -2.632 7.109 16.146 1.00 94.12 93 LEU A C 1
ATOM 768 O O . LEU A 1 93 ? -2.828 6.080 16.800 1.00 94.12 93 LEU A O 1
ATOM 772 N N . ASN A 1 94 ? -2.428 8.298 16.714 1.00 94.31 94 ASN A N 1
ATOM 773 C CA . ASN A 1 94 ? -2.538 8.504 18.151 1.00 94.31 94 ASN A CA 1
ATOM 774 C C . ASN A 1 94 ? -3.899 8.005 18.672 1.00 94.31 94 ASN A C 1
ATOM 776 O O . ASN A 1 94 ? -4.947 8.272 18.075 1.00 94.31 94 ASN A O 1
ATOM 780 N N . GLU A 1 95 ? -3.889 7.309 19.809 1.00 94.00 95 GLU A N 1
ATOM 781 C CA . GLU A 1 95 ? -5.078 6.660 20.362 1.00 94.00 95 GLU A CA 1
ATOM 782 C C . GLU A 1 95 ? -6.228 7.635 20.647 1.00 94.00 95 GLU A C 1
ATOM 784 O O . GLU A 1 95 ? -7.373 7.340 20.301 1.00 94.00 95 GLU A O 1
ATOM 789 N N . LEU A 1 96 ? -5.941 8.811 21.215 1.00 94.94 96 LEU A N 1
ATOM 790 C CA . LEU A 1 96 ? -6.966 9.815 21.509 1.00 94.94 96 LEU A CA 1
ATOM 791 C C . LEU A 1 96 ? -7.630 10.306 20.222 1.00 94.94 96 LEU A C 1
ATOM 793 O O . LEU A 1 96 ? -8.854 10.427 20.157 1.00 94.94 96 LEU A O 1
ATOM 797 N N . HIS A 1 97 ? -6.831 10.563 19.185 1.00 94.69 97 HIS A N 1
ATOM 798 C CA . HIS A 1 97 ? -7.341 11.009 17.892 1.00 94.69 97 HIS A CA 1
ATOM 799 C C . HIS A 1 97 ? -8.158 9.911 17.203 1.00 94.69 97 HIS A C 1
ATOM 801 O O . HIS A 1 97 ? -9.278 10.152 16.751 1.00 94.69 97 HIS A O 1
ATOM 807 N N . ARG A 1 98 ? -7.649 8.676 17.204 1.00 95.81 98 ARG A N 1
ATOM 808 C CA . ARG A 1 98 ? -8.355 7.512 16.669 1.00 95.81 98 ARG A CA 1
ATOM 809 C C . ARG A 1 98 ? -9.704 7.307 17.355 1.00 95.81 98 ARG A C 1
ATOM 811 O O . ARG A 1 98 ? -10.707 7.129 16.673 1.00 95.81 98 ARG A O 1
ATOM 818 N N . ASN A 1 99 ? -9.751 7.364 18.684 1.00 94.44 99 ASN A N 1
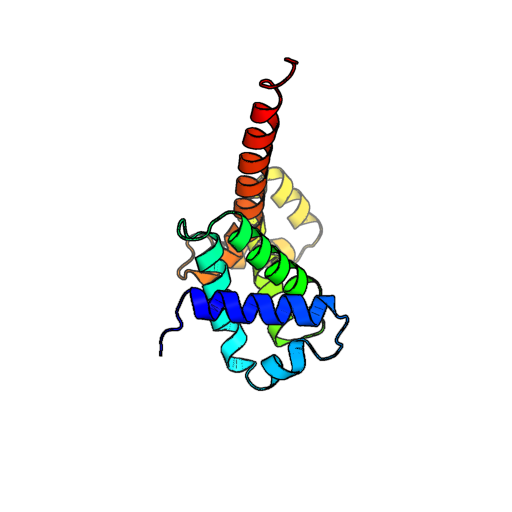ATOM 819 C CA . ASN A 1 99 ? -10.988 7.171 19.440 1.00 94.44 99 ASN A CA 1
ATOM 820 C C . ASN A 1 99 ? -12.033 8.247 19.109 1.00 94.44 99 ASN A C 1
ATOM 822 O O . ASN A 1 99 ? -13.204 7.909 18.943 1.00 94.44 99 ASN A O 1
ATOM 826 N N . LYS A 1 100 ? -11.615 9.507 18.916 1.00 95.44 100 LYS A N 1
ATOM 827 C CA . LYS A 1 100 ? -12.500 10.579 18.424 1.00 95.44 100 LYS A CA 1
ATOM 828 C C . LYS A 1 100 ? -13.060 10.259 17.034 1.00 95.44 100 LYS A C 1
ATOM 830 O O . LYS A 1 100 ? -14.269 10.320 16.840 1.00 95.44 100 LYS A O 1
ATOM 835 N N . LEU A 1 101 ? -12.217 9.845 16.085 1.00 94.94 101 LEU A N 1
ATOM 836 C CA . LEU A 1 101 ? -12.667 9.484 14.733 1.00 94.94 101 LEU A CA 1
ATOM 837 C C . LEU A 1 101 ? -13.636 8.290 14.728 1.00 94.94 101 LEU A C 1
ATOM 839 O O . LEU A 1 101 ? -14.612 8.286 13.979 1.00 94.94 101 LEU A O 1
ATOM 843 N N . LEU A 1 102 ? -13.403 7.287 15.579 1.00 95.19 102 LEU A N 1
ATOM 844 C CA . LEU A 1 102 ? -14.286 6.123 15.705 1.00 95.19 102 LEU A CA 1
ATOM 845 C C . LEU A 1 102 ? -15.674 6.494 16.246 1.00 95.19 102 LEU A C 1
ATOM 847 O O . LEU A 1 102 ? -16.651 5.831 15.905 1.00 95.19 102 LEU A O 1
ATOM 851 N N . GLN A 1 103 ? -15.787 7.546 17.059 1.00 93.94 103 GLN A N 1
ATOM 852 C CA . GLN A 1 103 ? -17.072 8.013 17.588 1.00 93.94 103 GLN A CA 1
ATOM 853 C C . GLN A 1 103 ? -17.949 8.693 16.526 1.00 93.94 103 GLN A C 1
ATOM 855 O O . GLN A 1 103 ? -19.170 8.711 16.684 1.00 93.94 103 GLN A O 1
ATOM 860 N N . ASN A 1 104 ? -17.371 9.163 15.414 1.00 93.38 104 ASN A N 1
ATOM 861 C CA . ASN A 1 104 ? -18.116 9.822 14.332 1.00 93.38 104 ASN A CA 1
ATOM 862 C C . ASN A 1 104 ? -19.145 8.903 13.654 1.00 93.38 104 ASN A C 1
ATOM 864 O O . ASN A 1 104 ? -20.080 9.377 13.014 1.00 93.38 104 ASN A O 1
ATOM 868 N N . ASN A 1 105 ? -18.994 7.580 13.771 1.00 93.25 105 ASN A N 1
ATOM 869 C CA . ASN A 1 105 ? -19.943 6.621 13.222 1.00 93.25 105 ASN A CA 1
ATOM 870 C C . ASN A 1 105 ? -20.076 5.409 14.146 1.00 93.25 105 ASN A C 1
ATOM 872 O O . ASN A 1 105 ? -19.122 4.667 14.360 1.00 93.25 105 ASN A O 1
ATOM 876 N N . LYS A 1 106 ? -21.303 5.143 14.612 1.00 92.75 106 LYS A N 1
ATOM 877 C CA . LYS A 1 106 ? -21.630 4.062 15.561 1.00 92.75 106 LYS A CA 1
ATOM 878 C C . LYS A 1 106 ? -21.158 2.665 15.125 1.00 92.75 106 LYS A C 1
ATOM 880 O O . LYS A 1 106 ? -20.988 1.794 15.972 1.00 92.75 106 LYS A O 1
ATOM 885 N N . ARG A 1 107 ? -20.944 2.426 13.824 1.00 94.06 107 ARG A N 1
ATOM 886 C CA . ARG A 1 107 ? -20.460 1.141 13.289 1.00 94.06 107 ARG A CA 1
ATOM 887 C C . ARG A 1 107 ? -18.934 1.011 13.309 1.00 94.06 107 ARG A C 1
ATOM 889 O O . ARG A 1 107 ? -18.432 -0.111 13.383 1.00 94.06 107 ARG A O 1
ATOM 896 N N . LEU A 1 108 ? -18.189 2.119 13.257 1.00 94.06 108 LEU A N 1
ATOM 897 C CA . LEU A 1 108 ? -16.723 2.103 13.173 1.00 94.06 108 LEU A CA 1
ATOM 898 C C . LEU A 1 108 ? -16.044 1.398 14.356 1.00 94.06 108 LEU A C 1
ATOM 900 O O . LEU A 1 108 ? -15.141 0.606 14.090 1.00 94.06 108 LEU A O 1
ATOM 904 N N . PRO A 1 109 ? -16.473 1.561 15.624 1.00 95.06 109 PRO A N 1
ATOM 905 C CA . PRO A 1 109 ? -15.861 0.840 16.739 1.00 95.06 109 PRO A CA 1
ATOM 906 C C . PRO A 1 109 ? -15.945 -0.684 16.581 1.00 95.06 109 PRO A C 1
ATOM 908 O O . PRO A 1 109 ? -15.007 -1.403 16.920 1.00 95.06 109 PRO A O 1
ATOM 911 N N . ALA A 1 110 ? -17.050 -1.195 16.025 1.00 94.94 110 ALA A N 1
ATOM 912 C CA . ALA A 1 110 ? -17.218 -2.625 15.778 1.00 94.94 110 ALA A CA 1
ATOM 913 C C . ALA A 1 110 ? -16.295 -3.129 14.655 1.00 94.94 110 ALA A C 1
ATOM 915 O O . ALA A 1 110 ? -15.703 -4.202 14.783 1.00 94.94 110 ALA A O 1
ATOM 916 N N . PHE A 1 111 ? -16.132 -2.356 13.575 1.00 94.94 111 PHE A N 1
ATOM 917 C CA . PHE A 1 111 ? -15.171 -2.675 12.515 1.00 94.94 111 PHE A CA 1
ATOM 918 C C . PHE A 1 111 ? -13.727 -2.592 13.008 1.00 94.94 111 PHE A C 1
ATOM 920 O O . PHE A 1 111 ? -12.939 -3.492 12.720 1.00 94.94 111 PHE A O 1
ATOM 927 N N . TRP A 1 112 ? -13.401 -1.578 13.811 1.00 96.06 112 TRP A N 1
ATOM 928 C CA . TRP A 1 112 ? -12.074 -1.414 14.390 1.00 96.06 112 TRP A CA 1
ATOM 929 C C . TRP A 1 112 ? -11.677 -2.610 15.248 1.00 96.06 112 TRP A C 1
ATOM 931 O O . TRP A 1 112 ? -10.599 -3.151 15.045 1.00 96.06 112 TRP A O 1
ATOM 941 N N . LYS A 1 113 ? -12.572 -3.128 16.100 1.00 95.69 113 LYS A N 1
ATOM 942 C CA . LYS A 1 113 ? -12.306 -4.356 16.875 1.00 95.69 113 LYS A CA 1
ATOM 943 C C . LYS A 1 113 ? -11.941 -5.555 15.987 1.00 95.69 113 LYS A C 1
ATOM 945 O O . LYS A 1 113 ? -11.036 -6.320 16.320 1.00 95.69 113 LYS A O 1
ATOM 950 N N . LYS A 1 114 ? -12.617 -5.726 14.842 1.00 95.44 114 LYS A N 1
ATOM 951 C CA . LYS A 1 114 ? -12.298 -6.797 13.876 1.00 95.44 114 LYS A CA 1
ATOM 952 C C . LYS A 1 114 ? -10.927 -6.581 13.233 1.00 95.44 114 LYS A C 1
ATOM 954 O O . LYS A 1 114 ? -10.150 -7.526 13.120 1.00 95.44 114 LYS A O 1
ATOM 959 N N . VAL A 1 115 ? -10.633 -5.342 12.842 1.00 95.38 115 VAL A N 1
ATOM 960 C CA . VAL A 1 115 ? -9.341 -4.942 12.271 1.00 95.38 115 VAL A CA 1
ATOM 961 C C . VAL A 1 115 ? -8.217 -5.151 13.280 1.00 95.38 115 VAL A C 1
ATOM 963 O O . VAL A 1 115 ? -7.211 -5.760 12.935 1.00 95.38 115 VAL A O 1
ATOM 966 N N . GLN A 1 116 ? -8.414 -4.768 14.542 1.00 94.88 116 GLN A N 1
ATOM 967 C CA . GLN A 1 116 ? -7.449 -5.004 15.610 1.00 94.88 116 GLN A CA 1
ATOM 968 C C . GLN A 1 116 ? -7.114 -6.487 15.742 1.00 94.88 116 GLN A C 1
ATOM 970 O O . GLN A 1 116 ? -5.946 -6.853 15.712 1.00 94.88 116 GLN A O 1
ATOM 975 N N . LYS A 1 117 ? -8.129 -7.356 15.782 1.00 94.31 117 LYS A N 1
ATOM 976 C CA . LYS A 1 117 ? -7.915 -8.807 15.863 1.00 94.31 117 LYS A CA 1
ATOM 977 C C . LYS A 1 117 ? -7.124 -9.363 14.670 1.00 94.31 117 LYS A C 1
ATOM 979 O O . LYS A 1 117 ? -6.356 -10.302 14.843 1.00 94.31 117 LYS A O 1
ATOM 984 N N . LYS A 1 118 ? -7.329 -8.822 13.464 1.00 93.75 118 LYS A N 1
ATOM 985 C CA . LYS A 1 118 ? -6.663 -9.297 12.240 1.00 93.75 118 LYS A CA 1
ATOM 986 C C . LYS A 1 118 ? -5.236 -8.754 12.081 1.00 93.75 118 LYS A C 1
ATOM 988 O O . LYS A 1 118 ? -4.385 -9.478 11.577 1.00 93.75 118 LYS A O 1
ATOM 993 N N . TYR A 1 119 ? -4.992 -7.505 12.479 1.00 94.38 119 TYR A N 1
ATOM 994 C CA . TYR A 1 119 ? -3.768 -6.763 12.152 1.00 94.38 119 TYR A CA 1
ATOM 995 C C . TYR A 1 119 ? -2.889 -6.414 13.357 1.00 94.38 119 TYR A C 1
ATOM 997 O O . TYR A 1 119 ? -1.810 -5.864 13.149 1.00 94.38 119 TYR A O 1
ATOM 1005 N N . ALA A 1 120 ? -3.292 -6.731 14.595 1.00 92.69 120 ALA A N 1
ATOM 1006 C CA . ALA A 1 120 ? -2.425 -6.559 15.768 1.00 92.69 120 ALA A CA 1
ATOM 1007 C C . ALA A 1 120 ? -1.079 -7.271 15.571 1.00 92.69 120 ALA A C 1
ATOM 1009 O O . ALA A 1 120 ? -0.031 -6.672 15.803 1.00 92.69 120 ALA A O 1
ATOM 1010 N N . GLU A 1 121 ? -1.132 -8.484 15.019 1.00 92.81 121 GLU A N 1
ATOM 1011 C CA . GLU A 1 121 ? 0.019 -9.283 14.601 1.00 92.81 121 GLU A CA 1
ATOM 1012 C C . GLU A 1 121 ? -0.209 -9.756 13.155 1.00 92.81 121 GLU A C 1
ATOM 1014 O O . GLU A 1 121 ? -0.873 -10.774 12.924 1.00 92.81 121 GLU A O 1
ATOM 1019 N N . PRO A 1 122 ? 0.256 -8.989 12.150 1.00 89.69 122 PRO A N 1
ATOM 1020 C CA . PRO A 1 122 ? 0.066 -9.341 10.750 1.00 89.69 122 PRO A CA 1
ATOM 1021 C C . PRO A 1 122 ? 0.755 -10.670 10.420 1.00 89.69 122 PRO A C 1
ATOM 1023 O O . PRO A 1 122 ? 1.964 -10.807 10.563 1.00 89.69 122 PRO A O 1
ATOM 1026 N N . LYS A 1 123 ? -0.020 -11.654 9.951 1.00 90.50 123 LYS A N 1
ATOM 1027 C CA . LYS A 1 123 ? 0.474 -13.018 9.672 1.00 90.50 123 LYS A CA 1
ATOM 1028 C C . LYS A 1 123 ? 1.128 -13.198 8.300 1.00 90.50 123 LYS A C 1
ATOM 1030 O O . LYS A 1 123 ? 1.670 -14.259 8.022 1.00 90.50 123 LYS A O 1
ATOM 1035 N N . THR A 1 124 ? 1.000 -12.211 7.419 1.00 91.19 124 THR A N 1
ATOM 1036 C CA . THR A 1 124 ? 1.514 -12.253 6.042 1.00 91.19 124 THR A CA 1
ATOM 1037 C C . THR A 1 124 ? 2.226 -10.947 5.728 1.00 91.19 124 THR A C 1
ATOM 1039 O O . THR A 1 124 ? 1.901 -9.914 6.325 1.00 91.19 124 THR A O 1
ATOM 1042 N N . ASP A 1 125 ? 3.160 -10.982 4.777 1.00 87.62 125 ASP A N 1
ATOM 1043 C CA . ASP A 1 125 ? 3.847 -9.782 4.293 1.00 87.62 125 ASP A CA 1
ATOM 1044 C C . ASP A 1 125 ? 2.849 -8.751 3.769 1.00 87.62 125 ASP A C 1
ATOM 1046 O O . ASP A 1 125 ? 2.904 -7.587 4.169 1.00 87.62 125 ASP A O 1
ATOM 1050 N N . PHE A 1 126 ? 1.861 -9.188 2.981 1.00 89.31 126 PHE A N 1
ATOM 1051 C CA . PHE A 1 126 ? 0.797 -8.299 2.536 1.00 89.31 126 PHE A CA 1
ATOM 1052 C C . PHE A 1 126 ? 0.033 -7.655 3.693 1.00 89.31 126 PHE A C 1
ATOM 1054 O O . PHE A 1 126 ? -0.141 -6.443 3.694 1.00 89.31 126 PHE A O 1
ATOM 1061 N N . ALA A 1 127 ? -0.361 -8.411 4.724 1.00 93.19 127 ALA A N 1
ATOM 1062 C CA . ALA A 1 127 ? -1.057 -7.832 5.877 1.00 93.19 127 ALA A CA 1
ATOM 1063 C C . ALA A 1 127 ? -0.198 -6.806 6.639 1.00 93.19 127 ALA A C 1
ATOM 1065 O O . ALA A 1 127 ? -0.741 -5.859 7.215 1.00 93.19 127 ALA A O 1
ATOM 1066 N N . ARG A 1 128 ? 1.134 -6.974 6.647 1.00 94.00 128 ARG A N 1
ATOM 1067 C CA . ARG A 1 128 ? 2.057 -5.962 7.176 1.00 94.00 128 ARG A CA 1
ATOM 1068 C C . ARG A 1 128 ? 2.021 -4.706 6.308 1.00 94.00 128 ARG A C 1
ATOM 1070 O O . ARG A 1 128 ? 1.868 -3.621 6.862 1.00 94.00 128 ARG A O 1
ATOM 1077 N N . PHE A 1 129 ? 2.094 -4.843 4.981 1.00 93.94 129 PHE A N 1
ATOM 1078 C CA . PHE A 1 129 ? 1.976 -3.699 4.072 1.00 93.94 129 PHE A CA 1
ATOM 1079 C C . PHE A 1 129 ? 0.631 -2.987 4.236 1.00 93.94 129 PHE A C 1
ATOM 1081 O O . PHE A 1 129 ? 0.613 -1.780 4.431 1.00 93.94 129 PHE A O 1
ATOM 1088 N N . GLU A 1 130 ? -0.486 -3.714 4.265 1.00 94.19 130 GLU A N 1
ATOM 1089 C CA . GLU A 1 130 ? -1.825 -3.143 4.463 1.00 94.19 130 GLU A CA 1
ATOM 1090 C C . GLU A 1 130 ? -1.903 -2.262 5.718 1.00 94.19 130 GLU A C 1
ATOM 1092 O O . GLU A 1 130 ? -2.529 -1.204 5.689 1.00 94.19 130 GLU A O 1
ATOM 1097 N N . ARG A 1 131 ? -1.270 -2.688 6.820 1.00 95.38 131 ARG A N 1
ATOM 1098 C CA . ARG A 1 131 ? -1.245 -1.945 8.088 1.00 95.38 131 ARG A CA 1
ATOM 1099 C C . ARG A 1 131 ? -0.263 -0.774 8.069 1.00 95.38 131 ARG A C 1
ATOM 1101 O O . ARG A 1 131 ? -0.587 0.291 8.586 1.00 95.38 131 ARG A O 1
ATOM 1108 N N . ASN A 1 132 ? 0.943 -0.982 7.549 1.00 95.25 132 ASN A N 1
ATOM 1109 C CA . ASN A 1 132 ? 2.063 -0.079 7.791 1.00 95.25 132 ASN A CA 1
ATOM 1110 C C . ASN A 1 132 ? 2.414 0.838 6.621 1.00 95.25 132 ASN A C 1
ATOM 1112 O O . ASN A 1 132 ? 3.102 1.829 6.846 1.00 95.25 132 ASN A O 1
ATOM 1116 N N . PHE A 1 133 ? 1.943 0.542 5.407 1.00 93.88 133 PHE A N 1
ATOM 1117 C CA . PHE A 1 133 ? 2.387 1.193 4.172 1.00 93.88 133 PHE A CA 1
ATOM 1118 C C . PHE A 1 133 ? 2.420 2.721 4.270 1.00 93.88 133 PHE A C 1
ATOM 1120 O O . PHE A 1 133 ? 3.462 3.316 4.023 1.00 93.88 133 PHE A O 1
ATOM 1127 N N . MET A 1 134 ? 1.315 3.350 4.683 1.00 92.38 134 MET A N 1
ATOM 1128 C CA . MET A 1 134 ? 1.234 4.813 4.757 1.00 92.38 134 MET A CA 1
ATOM 1129 C C . MET A 1 134 ? 2.195 5.410 5.790 1.00 92.38 134 MET A C 1
ATOM 1131 O O . MET A 1 134 ? 2.844 6.407 5.496 1.00 92.38 134 MET A O 1
ATOM 1135 N N . SER A 1 135 ? 2.297 4.806 6.979 1.00 94.00 135 SER A N 1
ATOM 1136 C CA . SER A 1 135 ? 3.199 5.301 8.029 1.00 94.00 135 SER A CA 1
ATOM 1137 C C . SER A 1 135 ? 4.647 5.156 7.594 1.00 94.00 135 SER A C 1
ATOM 1139 O O . SER A 1 135 ? 5.377 6.134 7.562 1.00 94.00 135 SER A O 1
ATOM 1141 N N . GLU A 1 136 ? 5.037 3.959 7.155 1.00 93.31 136 GLU A N 1
ATOM 1142 C CA . GLU A 1 136 ? 6.418 3.691 6.764 1.00 93.31 136 GLU A CA 1
ATOM 1143 C C . GLU A 1 136 ? 6.832 4.468 5.502 1.00 93.31 136 GLU A C 1
ATOM 1145 O O . GLU A 1 136 ? 8.024 4.675 5.286 1.00 93.31 136 GLU A O 1
ATOM 1150 N N . LEU A 1 137 ? 5.884 4.851 4.638 1.00 92.19 137 LEU A N 1
ATOM 1151 C CA . LEU A 1 137 ? 6.138 5.730 3.495 1.00 92.19 137 LEU A CA 1
ATOM 1152 C C . LEU A 1 137 ? 6.377 7.178 3.948 1.00 92.19 137 LEU A C 1
ATOM 1154 O O . LEU A 1 137 ? 7.280 7.832 3.431 1.00 92.19 137 LEU A O 1
ATOM 1158 N N . LEU A 1 138 ? 5.594 7.668 4.916 1.00 93.19 138 LEU A N 1
ATOM 1159 C CA . LEU A 1 138 ? 5.773 8.998 5.505 1.00 93.19 138 LEU A CA 1
ATOM 1160 C C . LEU A 1 138 ? 7.078 9.095 6.299 1.00 93.19 138 LEU A C 1
ATOM 1162 O O . LEU A 1 138 ? 7.809 10.063 6.122 1.00 93.19 138 LEU A O 1
ATOM 1166 N N . ASP A 1 139 ? 7.401 8.087 7.108 1.00 93.44 139 ASP A N 1
ATOM 1167 C CA . ASP A 1 139 ? 8.648 8.035 7.878 1.00 93.44 139 ASP A CA 1
ATOM 1168 C C . ASP A 1 139 ? 9.868 8.072 6.946 1.00 93.44 139 ASP A C 1
ATOM 1170 O O . ASP A 1 139 ? 10.811 8.833 7.163 1.00 93.44 139 ASP A O 1
ATOM 1174 N N . GLU A 1 140 ? 9.832 7.295 5.858 1.00 91.38 140 GLU A N 1
ATOM 1175 C CA . GLU A 1 140 ? 10.887 7.298 4.842 1.00 91.38 140 GLU A CA 1
ATOM 1176 C C . GLU A 1 140 ? 10.988 8.650 4.125 1.00 91.38 140 GLU A C 1
ATOM 1178 O O . GLU A 1 140 ? 12.092 9.152 3.918 1.00 91.38 140 GLU A O 1
ATOM 1183 N N . PHE A 1 141 ? 9.855 9.271 3.788 1.00 91.12 141 PHE A N 1
ATOM 1184 C CA . PHE A 1 141 ? 9.830 10.606 3.193 1.00 91.12 141 PHE A CA 1
ATOM 1185 C C . PHE A 1 141 ? 10.439 11.665 4.121 1.00 91.12 141 PHE A C 1
ATOM 1187 O O . PHE A 1 141 ? 11.284 12.439 3.674 1.00 91.12 141 PHE A O 1
ATOM 1194 N N . LEU A 1 142 ? 10.051 11.688 5.399 1.00 93.25 142 LEU A N 1
ATOM 1195 C CA . LEU A 1 142 ? 10.568 12.644 6.381 1.00 93.25 142 LEU A CA 1
ATOM 1196 C C . LEU A 1 142 ? 12.071 12.452 6.609 1.00 93.25 142 LEU A C 1
ATOM 1198 O O . LEU A 1 142 ? 12.817 13.424 6.548 1.00 93.25 142 LEU A O 1
ATOM 1202 N N . ALA A 1 143 ? 12.536 11.208 6.748 1.00 91.31 143 ALA A N 1
ATOM 1203 C CA . ALA A 1 143 ? 13.962 10.911 6.886 1.00 91.31 143 ALA A CA 1
ATOM 1204 C C . ALA A 1 143 ? 14.778 11.341 5.652 1.00 91.31 143 ALA A C 1
ATOM 1206 O O . ALA A 1 143 ? 15.919 11.792 5.767 1.00 91.31 143 ALA A O 1
ATOM 1207 N N . ILE A 1 144 ? 14.213 11.200 4.449 1.00 88.75 144 ILE A N 1
ATOM 1208 C CA . ILE A 1 144 ? 14.831 11.707 3.219 1.00 88.75 144 ILE A CA 1
ATOM 1209 C C . ILE A 1 144 ? 14.860 13.242 3.232 1.00 88.75 144 ILE A C 1
ATOM 1211 O O . ILE A 1 144 ? 15.892 13.827 2.904 1.00 88.75 144 ILE A O 1
ATOM 1215 N N . LEU A 1 145 ? 13.761 13.891 3.623 1.00 89.81 145 LEU A N 1
ATOM 1216 C CA . LEU A 1 145 ? 13.643 15.348 3.677 1.00 89.81 145 LEU A CA 1
ATOM 1217 C C . LEU A 1 145 ? 14.646 15.976 4.654 1.00 89.81 145 LEU A C 1
ATOM 1219 O O . LEU A 1 145 ? 15.298 16.954 4.298 1.00 89.81 145 LEU A O 1
ATOM 1223 N N . GLU A 1 146 ? 14.822 15.392 5.839 1.00 91.44 146 GLU A N 1
ATOM 1224 C CA . GLU A 1 146 ? 15.818 15.825 6.830 1.00 91.44 146 GLU A CA 1
ATOM 1225 C C . GLU A 1 146 ? 17.237 15.790 6.245 1.00 91.44 146 GLU A C 1
ATOM 1227 O O . GLU A 1 146 ? 17.947 16.794 6.275 1.00 91.44 146 GLU A O 1
ATOM 1232 N N . ARG A 1 147 ? 17.610 14.689 5.578 1.00 87.81 147 ARG A N 1
ATOM 1233 C CA . ARG A 1 147 ? 18.912 14.561 4.893 1.00 87.81 147 ARG A CA 1
ATOM 1234 C C . ARG A 1 147 ? 19.114 15.583 3.774 1.00 87.81 147 ARG A C 1
ATOM 1236 O O . ARG A 1 147 ? 20.249 15.950 3.475 1.00 87.81 147 ARG A O 1
ATOM 1243 N N . PHE A 1 148 ? 18.041 16.000 3.100 1.00 80.62 148 PHE A N 1
ATOM 1244 C CA . PHE A 1 148 ? 18.110 17.074 2.107 1.00 80.62 148 PHE A CA 1
ATOM 1245 C C . PHE A 1 148 ? 18.271 18.448 2.765 1.00 80.62 148 PHE A C 1
ATOM 1247 O O . PHE A 1 148 ? 19.053 19.255 2.267 1.00 80.62 148 PHE A O 1
ATOM 1254 N N . GLY A 1 149 ? 17.583 18.697 3.883 1.00 70.75 149 GLY A N 1
ATOM 1255 C CA . GLY A 1 149 ? 17.703 19.934 4.660 1.00 70.75 149 GLY A CA 1
ATOM 1256 C C . GLY A 1 149 ? 19.096 20.135 5.264 1.00 70.75 149 GLY A C 1
ATOM 1257 O O . GLY A 1 149 ? 19.603 21.252 5.278 1.00 70.75 149 GLY A O 1
ATOM 1258 N N . GLU A 1 150 ? 19.762 19.054 5.671 1.00 66.25 150 GLU A N 1
ATOM 1259 C CA . GLU A 1 150 ? 21.149 19.081 6.159 1.00 66.25 150 GLU A CA 1
ATOM 1260 C C . GLU A 1 150 ? 22.176 19.406 5.061 1.00 66.25 150 GLU A C 1
ATOM 1262 O O . GLU A 1 150 ? 23.245 19.940 5.345 1.00 66.25 150 GLU A O 1
ATOM 1267 N N . LYS A 1 151 ? 21.870 19.122 3.787 1.00 56.97 151 LYS A N 1
ATOM 1268 C CA . LYS A 1 151 ? 22.797 19.342 2.662 1.00 56.97 151 LYS A CA 1
ATOM 1269 C C . LYS A 1 151 ? 22.873 20.792 2.167 1.00 56.97 151 LYS A C 1
ATOM 1271 O O . LYS A 1 151 ? 23.671 21.061 1.274 1.00 56.97 151 LYS A O 1
ATOM 1276 N N . GLN A 1 152 ? 22.103 21.730 2.728 1.00 52.72 152 GLN A N 1
ATOM 1277 C CA . GLN A 1 152 ? 22.139 23.148 2.331 1.00 52.72 152 GLN A CA 1
ATOM 1278 C C . GLN A 1 152 ? 23.150 24.024 3.093 1.00 52.72 152 GLN A C 1
ATOM 1280 O O . GLN A 1 152 ? 23.259 25.209 2.789 1.00 52.72 152 GLN A O 1
ATOM 1285 N N . THR A 1 153 ? 23.951 23.480 4.012 1.00 50.28 153 THR A N 1
ATOM 1286 C CA . THR A 1 153 ? 25.033 24.233 4.687 1.00 50.28 153 THR A CA 1
ATOM 1287 C C . THR A 1 153 ? 26.426 24.054 4.073 1.00 50.28 153 THR A C 1
ATOM 1289 O O . THR A 1 153 ? 27.400 24.522 4.654 1.00 50.28 153 THR A O 1
ATOM 1292 N N . LEU A 1 154 ? 26.557 23.441 2.890 1.00 52.44 154 LEU A N 1
ATOM 1293 C CA . LEU A 1 154 ? 27.850 23.271 2.206 1.00 52.44 154 LEU A CA 1
ATOM 1294 C C . LEU A 1 154 ? 27.750 23.525 0.692 1.00 52.44 154 LEU A C 1
ATOM 1296 O O . LEU A 1 154 ? 27.882 22.605 -0.106 1.00 52.44 154 LEU A O 1
ATOM 1300 N N . SER A 1 155 ? 27.498 24.782 0.321 1.00 48.03 155 SER A N 1
ATOM 1301 C CA . SER A 1 155 ? 28.153 25.477 -0.806 1.00 48.03 155 SER A CA 1
ATOM 1302 C C . SER A 1 155 ? 27.617 26.912 -0.889 1.00 48.03 155 SER A C 1
ATOM 1304 O O . SER A 1 155 ? 26.877 27.278 -1.802 1.00 48.03 155 SER A O 1
ATOM 1306 N N . ALA A 1 156 ? 27.956 27.717 0.114 1.00 48.31 156 ALA A N 1
ATOM 1307 C CA . ALA A 1 156 ? 28.022 29.165 -0.033 1.00 48.31 156 ALA A CA 1
ATOM 1308 C C . ALA A 1 156 ? 29.506 29.543 -0.043 1.00 48.31 156 ALA A C 1
ATOM 1310 O O . ALA A 1 156 ? 29.981 30.172 0.888 1.00 48.31 156 ALA A O 1
ATOM 1311 N N . GLU A 1 157 ? 30.236 29.061 -1.047 1.00 45.47 157 GLU A N 1
ATOM 1312 C CA . GLU A 1 157 ? 31.616 29.449 -1.354 1.00 45.47 157 GLU A CA 1
ATOM 1313 C C . GLU A 1 157 ? 31.860 29.118 -2.833 1.00 45.47 157 GLU A C 1
ATOM 1315 O O . GLU A 1 157 ? 32.094 27.964 -3.188 1.00 45.47 157 GLU A O 1
ATOM 1320 N N . GLU A 1 158 ? 31.584 30.106 -3.692 1.00 37.66 158 GLU A N 1
ATOM 1321 C CA . GLU A 1 158 ? 32.489 30.738 -4.680 1.00 37.66 158 GLU A CA 1
ATOM 1322 C C . GLU A 1 158 ? 31.692 31.651 -5.629 1.00 37.66 158 GLU A C 1
ATOM 1324 O O . GLU A 1 158 ? 30.813 31.158 -6.373 1.00 37.66 158 GLU A O 1
#

Secondary structure (DSSP, 8-state):
-PPPHHHHHHHHHHHHHHHHTT-TTTTHHHHTTGGGHHHHHHHHHHHHT-TT--HHHHHHHHHHHHHHHH-TTSHHHHHHHTTTSSGGGGGGS-HHHHHHHHHTSTTHHHHHHHHHHHHSS--SHHHHHHHHHHHHHHHHHHHHHHHHHHGGGS----

Radius of gyration: 18.6 Å; chains: 1; bounding box: 54×50×45 Å

pLDDT: mean 89.48, std 11.61, range [37.66, 96.94]

Sequence (158 aa):
EKSTTAHLLTISLLINEKVREGSITAWDSIALRKDRFAGYFERMLGLWKSPELNQREKTHLLQFLINCFQSLEQEFVRECCLKLTGLQSWFHLNELHRNKLLQNNKRLPAFWKKVQKKYAEPKTDFARFERNFMSELLDEFLAILERFGEKQTLSAEE

InterPro domains:
  IPR032174 RNA helicase aquarius, N-terminal domain [PF16399] (1-155)